Protein AF-A0A1I0ZXG2-F1 (afdb_monomer)

Radius of gyration: 24.08 Å; Cα contacts (8 Å, |Δi|>4): 36; chains: 1; bounding box: 46×32×76 Å

Organism: NCBI:txid988821

pLDDT: mean 86.24, std 14.22, range [41.12, 97.81]

InterPro domains:
  IPR002104 Integrase, catalytic domain [PF00589] (5-57)
  IPR011010 DNA breaking-rejoining enzyme, catalytic core [SSF56349] (6-68)
  IPR013762 Integrase-like, catalytic domain superfamily [G3DSA:1.10.443.10] (1-72)

Solvent-accessible surface area (backbone atoms only — not comparable to full-atom values): 5588 Å² total; per-residue (Å²): 130,80,93,58,69,53,70,59,51,27,45,75,70,74,38,73,84,67,46,74,68,57,53,53,50,53,51,46,33,52,41,31,74,73,64,50,51,68,72,60,49,23,60,77,65,69,51,89,51,65,73,74,47,50,73,37,50,76,89,50,70,60,60,58,51,51,52,52,52,53,50,53,56,54,50,54,53,50,57,52,51,52,54,53,57,54,57,55,70,75,71,66,135

Structure (mmCIF, N/CA/C/O backbone):
data_AF-A0A1I0ZXG2-F1
#
_entry.id   AF-A0A1I0ZXG2-F1
#
loop_
_atom_site.group_PDB
_atom_site.id
_atom_site.type_symbol
_atom_site.label_atom_id
_atom_site.label_alt_id
_atom_site.label_comp_id
_atom_site.label_asym_id
_atom_site.label_entity_id
_atom_site.label_seq_id
_atom_site.pdbx_PDB_ins_code
_atom_site.Cartn_x
_atom_site.Cartn_y
_atom_site.Cartn_z
_atom_site.occupancy
_atom_site.B_iso_or_equiv
_atom_site.auth_seq_id
_atom_site.auth_comp_id
_atom_site.auth_asym_id
_atom_site.auth_atom_id
_atom_site.pdbx_PDB_model_num
ATOM 1 N N . MET A 1 1 ? -26.521 -1.867 12.586 1.00 41.12 1 MET A N 1
ATOM 2 C CA . MET A 1 1 ? -25.630 -2.441 13.619 1.00 41.12 1 MET A CA 1
ATOM 3 C C . MET A 1 1 ? -24.597 -3.309 12.919 1.00 41.12 1 MET A C 1
ATOM 5 O O . MET A 1 1 ? -24.990 -4.285 12.299 1.00 41.12 1 MET A O 1
ATOM 9 N N . LEU A 1 2 ? -23.307 -2.966 12.948 1.00 48.09 2 LEU A N 1
ATOM 10 C CA . LEU A 1 2 ? -22.276 -3.944 12.579 1.00 48.09 2 LEU A CA 1
ATOM 11 C C . LEU A 1 2 ? -22.133 -4.893 13.772 1.00 48.09 2 LEU A C 1
ATOM 13 O O . LEU A 1 2 ? -21.582 -4.505 14.798 1.00 48.09 2 LEU A O 1
ATOM 17 N N . ALA A 1 3 ? -22.704 -6.092 13.653 1.00 55.38 3 ALA A N 1
ATOM 18 C CA . ALA A 1 3 ? -22.773 -7.112 14.697 1.00 55.38 3 ALA A CA 1
ATOM 19 C C . ALA A 1 3 ? -21.415 -7.805 14.908 1.00 55.38 3 ALA A C 1
ATOM 21 O O . ALA A 1 3 ? -21.235 -8.987 14.651 1.00 55.38 3 ALA A O 1
ATOM 22 N N . THR A 1 4 ? -20.427 -7.042 15.357 1.00 67.44 4 THR A N 1
ATOM 23 C CA . THR A 1 4 ? -19.283 -7.577 16.094 1.00 67.44 4 THR A CA 1
ATOM 24 C C . THR A 1 4 ? -19.225 -6.780 17.382 1.00 67.44 4 THR A C 1
ATOM 26 O O . THR A 1 4 ? -19.241 -5.546 17.332 1.00 67.44 4 THR A O 1
ATOM 29 N N . SER A 1 5 ? -19.154 -7.451 18.531 1.00 87.06 5 SER A N 1
ATOM 30 C CA . SER A 1 5 ? -18.815 -6.832 19.816 1.00 87.06 5 SER A CA 1
ATOM 31 C C . SER A 1 5 ? -17.341 -6.406 19.802 1.00 87.06 5 SER A C 1
ATOM 33 O O . SER A 1 5 ? -16.532 -6.815 20.621 1.00 87.06 5 SER A O 1
ATOM 35 N N . TRP A 1 6 ? -16.960 -5.594 18.812 1.00 90.44 6 TRP A N 1
ATOM 36 C CA . TRP A 1 6 ? -15.581 -5.224 18.518 1.00 90.44 6 TRP A CA 1
ATOM 37 C C . TRP A 1 6 ? -14.904 -4.622 19.734 1.00 90.44 6 TRP A C 1
ATOM 39 O O . TRP A 1 6 ? -13.818 -5.057 20.082 1.00 90.44 6 TRP A O 1
ATOM 49 N N . SER A 1 7 ? -15.579 -3.690 20.410 1.00 89.25 7 SER A N 1
ATOM 50 C CA . SER A 1 7 ? -15.085 -3.068 21.638 1.00 89.25 7 SER A CA 1
ATOM 51 C C . SER A 1 7 ? -14.810 -4.096 22.740 1.00 89.25 7 SER A C 1
ATOM 53 O O . SER A 1 7 ? -13.791 -4.006 23.416 1.00 89.25 7 SER A O 1
ATOM 55 N N . GLU A 1 8 ? -15.678 -5.099 22.892 1.00 92.25 8 GLU A N 1
ATOM 56 C CA . GLU A 1 8 ? -15.485 -6.189 23.855 1.00 92.25 8 GLU A CA 1
ATOM 57 C C . GLU A 1 8 ? -14.302 -7.075 23.449 1.00 92.25 8 GLU A C 1
ATOM 59 O O . GLU A 1 8 ? -13.433 -7.362 24.267 1.00 92.25 8 GLU A O 1
ATOM 64 N N . LEU A 1 9 ? -14.224 -7.461 22.174 1.00 92.94 9 LEU A N 1
ATOM 65 C CA . LEU A 1 9 ? -13.139 -8.273 21.632 1.00 92.94 9 LEU A CA 1
ATOM 66 C C . LEU A 1 9 ? -11.781 -7.590 21.817 1.00 92.94 9 LEU A C 1
ATOM 68 O O . LEU A 1 9 ? -10.864 -8.203 22.353 1.00 92.94 9 LEU A O 1
ATOM 72 N N . VAL A 1 10 ? -11.646 -6.318 21.430 1.00 94.31 10 VAL A N 1
ATOM 73 C CA . VAL A 1 10 ? -10.365 -5.607 21.557 1.00 94.31 10 VAL A CA 1
ATOM 74 C C . VAL A 1 10 ? -10.008 -5.312 23.011 1.00 94.31 10 VAL A C 1
ATOM 76 O O . VAL A 1 10 ? -8.829 -5.327 23.356 1.00 94.31 10 VAL A O 1
ATOM 79 N N . SER A 1 11 ? -11.005 -5.122 23.883 1.00 94.06 11 SER A N 1
ATOM 80 C CA . SER A 1 11 ? -10.792 -5.023 25.329 1.00 94.06 11 SER A CA 1
ATOM 81 C C . SER A 1 11 ? -10.269 -6.341 25.905 1.00 94.06 11 SER A C 1
ATOM 83 O O . SER A 1 11 ? -9.263 -6.334 26.612 1.00 94.06 11 SER A O 1
ATOM 85 N N . ARG A 1 12 ? -10.874 -7.477 25.538 1.00 95.19 12 ARG A N 1
ATOM 86 C CA . ARG A 1 12 ? -10.433 -8.819 25.954 1.00 9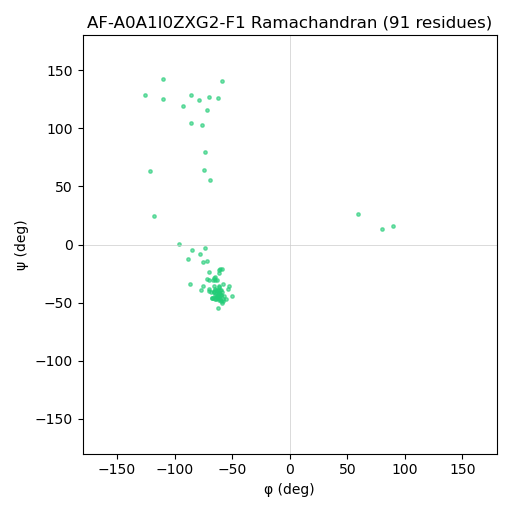5.19 12 ARG A CA 1
ATOM 87 C C . ARG A 1 12 ? -9.050 -9.190 25.418 1.00 95.19 12 ARG A C 1
ATOM 89 O O . ARG A 1 12 ? -8.329 -9.923 26.082 1.00 95.19 12 ARG A O 1
ATOM 96 N N . LEU A 1 13 ? -8.677 -8.683 24.243 1.00 94.88 13 LEU A N 1
ATOM 97 C CA . LEU A 1 13 ? -7.336 -8.841 23.673 1.00 94.88 13 LEU A CA 1
ATOM 98 C C . LEU A 1 13 ? -6.288 -7.902 24.301 1.00 94.88 13 LEU A C 1
ATOM 100 O O . LEU A 1 13 ? -5.111 -8.044 23.994 1.00 94.88 13 LEU A O 1
ATOM 104 N N . GLY A 1 14 ? -6.686 -6.943 25.146 1.00 96.81 14 GLY A N 1
ATOM 105 C CA . GLY A 1 14 ? -5.770 -5.974 25.760 1.00 96.81 14 GLY A CA 1
ATOM 106 C C . GLY A 1 14 ? -5.380 -4.792 24.862 1.00 96.81 14 GLY A C 1
ATOM 107 O O . GLY A 1 14 ? -4.462 -4.049 25.201 1.00 96.81 14 GLY A O 1
ATOM 108 N N . TYR A 1 15 ? -6.083 -4.571 23.746 1.00 95.44 15 TYR A N 1
ATOM 109 C CA . TYR A 1 15 ? -5.809 -3.491 22.788 1.00 95.44 15 TYR A CA 1
ATOM 110 C C . TYR A 1 15 ? -7.021 -2.560 22.599 1.00 95.44 15 TYR A C 1
ATOM 112 O O . TYR A 1 15 ? -7.548 -2.456 21.492 1.00 95.44 15 TYR A O 1
ATOM 120 N N . PRO A 1 16 ? -7.483 -1.832 23.633 1.00 92.31 16 PRO A N 1
ATOM 121 C CA . PRO A 1 16 ? -8.719 -1.040 23.566 1.00 92.31 16 PRO A CA 1
ATOM 122 C C . PRO A 1 16 ? -8.703 0.075 22.503 1.00 92.31 16 PRO A C 1
ATOM 124 O O . PRO A 1 16 ? -9.760 0.500 22.046 1.00 92.31 16 PRO A O 1
ATOM 127 N N . ALA A 1 17 ? -7.520 0.527 22.079 1.00 92.50 17 ALA A N 1
ATOM 128 C CA . ALA A 1 17 ? -7.352 1.516 21.014 1.00 92.50 17 ALA A CA 1
ATOM 129 C C . ALA A 1 17 ? -7.351 0.910 19.593 1.00 92.50 17 ALA A C 1
ATOM 131 O O . ALA A 1 17 ? -7.299 1.652 18.610 1.00 92.50 17 ALA A O 1
ATOM 132 N N . LEU A 1 18 ? -7.393 -0.422 19.450 1.00 94.06 18 LEU A N 1
ATOM 133 C CA . LEU A 1 18 ? -7.379 -1.076 18.146 1.00 94.06 18 LEU A CA 1
ATOM 134 C C . LEU A 1 18 ? -8.714 -0.865 17.428 1.00 94.06 18 LEU A C 1
ATOM 136 O O . LEU A 1 18 ? -9.772 -1.349 17.837 1.00 94.06 18 LEU A O 1
ATOM 140 N N . VAL A 1 19 ? -8.659 -0.166 16.299 1.00 93.62 19 VAL A N 1
ATOM 141 C CA . VAL A 1 19 ? -9.829 0.112 15.465 1.00 93.62 19 VAL A CA 1
ATOM 142 C C . VAL A 1 19 ? -9.752 -0.659 14.153 1.00 93.62 19 VAL A C 1
ATOM 144 O O . VAL A 1 19 ? -8.694 -0.764 13.536 1.00 93.62 19 VAL A O 1
ATOM 147 N N . ARG A 1 20 ? -10.902 -1.152 13.671 1.00 93.44 20 ARG A N 1
ATOM 148 C CA . ARG A 1 20 ? -11.009 -1.872 12.383 1.00 93.44 20 ARG A CA 1
ATOM 149 C C . ARG A 1 20 ? -10.412 -1.093 11.212 1.00 93.44 20 ARG A C 1
ATOM 151 O O . ARG A 1 20 ? -9.819 -1.682 10.318 1.00 93.44 20 ARG A O 1
ATOM 158 N N . HIS A 1 21 ? -10.559 0.231 11.224 1.00 94.38 21 HIS A N 1
ATOM 159 C CA . HIS A 1 21 ? -9.976 1.089 10.198 1.00 94.38 21 HIS A CA 1
ATOM 160 C C . HIS A 1 21 ? -8.442 1.010 10.192 1.00 94.38 21 HIS A C 1
ATOM 162 O O . HIS A 1 21 ? -7.849 0.923 9.125 1.00 94.38 21 HIS A O 1
ATOM 168 N N . GLY A 1 22 ? -7.812 0.945 11.368 1.00 94.44 22 GLY A N 1
ATOM 169 C CA . GLY A 1 22 ? -6.368 0.752 11.510 1.00 94.44 22 GLY A CA 1
ATOM 170 C C . GLY A 1 22 ? -5.918 -0.596 10.953 1.00 94.44 22 GLY A C 1
ATOM 171 O O . GLY A 1 22 ? -4.983 -0.642 10.167 1.00 94.44 22 GLY A O 1
ATOM 172 N N . LEU A 1 23 ? -6.653 -1.674 11.247 1.00 95.50 23 LEU A N 1
ATOM 173 C CA . LEU A 1 23 ? -6.369 -2.992 10.663 1.00 95.50 23 LEU A CA 1
ATOM 174 C C . LEU A 1 23 ? -6.500 -3.011 9.137 1.00 95.50 23 LEU A C 1
ATOM 176 O O . LEU A 1 23 ? -5.710 -3.663 8.462 1.00 95.50 23 LEU A O 1
ATOM 180 N N . ARG A 1 24 ? -7.473 -2.278 8.581 1.00 95.69 24 ARG A N 1
ATOM 181 C CA . ARG A 1 24 ? -7.599 -2.103 7.128 1.00 95.69 24 ARG A CA 1
ATOM 182 C C . ARG A 1 24 ? -6.362 -1.412 6.543 1.00 95.69 24 ARG A C 1
ATOM 184 O O . ARG A 1 24 ? -5.874 -1.863 5.514 1.00 95.69 24 ARG A O 1
ATOM 191 N N . HIS A 1 25 ? -5.837 -0.375 7.200 1.00 96.44 25 HIS A N 1
ATOM 192 C CA . HIS A 1 25 ? -4.577 0.265 6.791 1.00 96.44 25 HIS A CA 1
ATOM 193 C C . HIS A 1 25 ? -3.402 -0.711 6.839 1.00 96.44 25 HIS A C 1
ATOM 195 O O . HIS A 1 25 ? -2.687 -0.830 5.851 1.00 96.44 25 HIS A O 1
ATOM 201 N N . THR A 1 26 ? -3.252 -1.461 7.935 1.00 96.38 26 THR A N 1
ATOM 202 C CA . THR A 1 26 ? -2.200 -2.481 8.070 1.00 96.38 26 THR A CA 1
ATOM 203 C C . THR A 1 26 ? -2.273 -3.523 6.955 1.00 96.38 26 THR A C 1
ATOM 205 O O . THR A 1 26 ? -1.257 -3.836 6.341 1.00 96.38 26 THR A O 1
ATOM 208 N N . ALA A 1 27 ? -3.474 -4.014 6.637 1.00 97.12 27 ALA A N 1
ATOM 209 C CA . ALA A 1 27 ? -3.664 -4.966 5.548 1.00 97.12 27 ALA A CA 1
ATOM 210 C C . ALA A 1 27 ? -3.235 -4.388 4.188 1.00 97.12 27 ALA A C 1
ATOM 212 O O . ALA A 1 27 ? -2.638 -5.104 3.388 1.00 97.12 27 ALA A O 1
ATOM 213 N N . PHE A 1 28 ? -3.507 -3.108 3.917 1.00 97.31 28 PHE A N 1
ATOM 214 C CA . PHE A 1 28 ? -3.084 -2.470 2.667 1.00 97.31 28 PHE A CA 1
ATOM 215 C C . PHE A 1 28 ? -1.577 -2.257 2.576 1.00 97.31 28 PHE A C 1
ATOM 217 O O . PHE A 1 28 ? -1.023 -2.495 1.506 1.00 97.31 28 PHE A O 1
ATOM 224 N N . THR A 1 29 ? -0.915 -1.895 3.677 1.00 95.88 29 THR A N 1
ATOM 225 C CA . THR A 1 29 ? 0.554 -1.866 3.738 1.00 95.88 29 THR A CA 1
ATOM 226 C C . THR A 1 29 ? 1.137 -3.241 3.422 1.00 95.88 29 THR A C 1
ATOM 228 O O . THR A 1 29 ? 1.970 -3.356 2.536 1.00 95.88 29 THR A O 1
ATOM 231 N N . TRP A 1 30 ? 0.636 -4.312 4.044 1.00 96.25 30 TRP A N 1
ATOM 232 C CA . TRP A 1 30 ? 1.152 -5.660 3.778 1.00 96.25 30 TRP A CA 1
ATOM 233 C C . TRP A 1 30 ? 0.888 -6.147 2.353 1.00 96.25 30 TRP A C 1
ATOM 235 O O . TRP A 1 30 ? 1.728 -6.829 1.771 1.00 96.25 30 TRP A O 1
ATOM 245 N N . MET A 1 31 ? -0.256 -5.793 1.763 1.00 96.00 31 MET A N 1
ATOM 246 C CA . MET A 1 31 ? -0.505 -6.082 0.349 1.00 96.00 31 MET A CA 1
ATOM 247 C C . MET A 1 31 ? 0.494 -5.352 -0.553 1.00 96.00 31 MET A C 1
ATOM 249 O O . MET A 1 31 ? 1.048 -5.976 -1.459 1.00 96.00 31 MET A O 1
ATOM 253 N N . ALA A 1 32 ? 0.751 -4.068 -0.294 1.00 93.81 32 ALA A N 1
ATOM 254 C CA . ALA A 1 32 ? 1.750 -3.301 -1.029 1.00 93.81 32 ALA A CA 1
ATOM 255 C C . ALA A 1 32 ? 3.152 -3.919 -0.895 1.00 93.81 32 ALA A C 1
ATOM 257 O O . ALA A 1 32 ? 3.789 -4.188 -1.911 1.00 93.81 32 ALA A O 1
ATOM 258 N N . ASP A 1 33 ? 3.578 -4.238 0.330 1.00 91.31 33 ASP A N 1
ATOM 259 C CA . ASP A 1 33 ? 4.886 -4.845 0.611 1.00 91.31 33 ASP A CA 1
ATOM 260 C C . ASP A 1 33 ? 5.034 -6.238 -0.024 1.00 91.31 33 ASP A C 1
ATOM 262 O O . ASP A 1 33 ? 6.124 -6.631 -0.432 1.00 91.31 33 ASP A O 1
ATOM 266 N N . SER A 1 34 ? 3.935 -6.986 -0.172 1.00 92.69 34 SER A N 1
ATOM 267 C CA . SER A 1 34 ? 3.931 -8.279 -0.877 1.00 92.69 34 SER A CA 1
ATOM 268 C C . SER A 1 34 ? 4.050 -8.165 -2.405 1.00 92.69 34 SER A C 1
ATOM 270 O O . SER A 1 34 ? 4.100 -9.184 -3.093 1.00 92.69 34 SER A O 1
ATOM 272 N N . GLY A 1 35 ? 4.083 -6.943 -2.948 1.00 90.56 35 GLY A N 1
ATOM 273 C CA . GLY A 1 35 ? 4.207 -6.679 -4.381 1.00 90.56 35 GLY A CA 1
ATOM 274 C C . GLY A 1 35 ? 2.876 -6.597 -5.134 1.00 90.56 35 GLY A C 1
ATOM 275 O O . GLY A 1 35 ? 2.864 -6.661 -6.367 1.00 90.56 35 GLY A O 1
ATOM 276 N N . VAL A 1 36 ? 1.735 -6.450 -4.444 1.00 93.69 36 VAL A N 1
ATOM 277 C CA . VAL A 1 36 ? 0.447 -6.230 -5.124 1.00 93.69 36 VAL A CA 1
ATOM 278 C C . VAL A 1 36 ? 0.498 -4.913 -5.897 1.00 93.69 36 VAL A C 1
ATOM 280 O O . VAL A 1 36 ? 0.756 -3.847 -5.344 1.00 93.69 36 VAL A O 1
ATOM 283 N N . GLN A 1 37 ? 0.192 -4.983 -7.193 1.00 93.50 37 GLN A N 1
ATOM 284 C CA . GLN A 1 37 ? 0.199 -3.818 -8.076 1.00 93.50 37 GLN A CA 1
ATOM 285 C C . GLN A 1 37 ? -0.773 -2.732 -7.595 1.00 93.50 37 GLN A C 1
ATOM 287 O O . GLN A 1 37 ? -1.911 -3.032 -7.224 1.00 93.50 37 GLN A O 1
ATOM 292 N N . LEU A 1 38 ? -0.363 -1.461 -7.703 1.00 94.12 38 LEU A N 1
ATOM 293 C CA . LEU A 1 38 ? -1.126 -0.299 -7.226 1.00 94.12 38 LEU A CA 1
ATOM 294 C C . LEU A 1 38 ? -2.585 -0.296 -7.702 1.00 94.12 38 LEU A C 1
ATOM 296 O O . LEU A 1 38 ? -3.489 -0.066 -6.905 1.00 94.12 38 LEU A O 1
ATOM 300 N N . TYR A 1 39 ? -2.824 -0.592 -8.982 1.00 95.56 39 TYR A N 1
ATOM 301 C CA . TYR A 1 39 ? -4.176 -0.655 -9.543 1.00 95.56 39 TYR A CA 1
ATOM 302 C C . TYR A 1 39 ? -5.040 -1.730 -8.865 1.00 95.56 39 TYR A C 1
ATOM 304 O O . TYR A 1 39 ? -6.203 -1.488 -8.545 1.00 95.56 39 TYR A O 1
ATOM 312 N N . VAL A 1 40 ? -4.478 -2.915 -8.613 1.00 97.38 40 VAL A N 1
ATOM 313 C CA . VAL A 1 40 ? -5.191 -4.014 -7.945 1.00 97.38 40 VAL A CA 1
ATOM 314 C C . VAL A 1 40 ? -5.474 -3.639 -6.495 1.00 97.38 40 VAL A C 1
ATOM 316 O O . VAL A 1 40 ? -6.613 -3.755 -6.041 1.00 97.38 40 VAL A O 1
ATOM 319 N N . LEU A 1 41 ? -4.471 -3.107 -5.791 1.00 96.94 41 LEU A N 1
ATOM 320 C CA . LEU A 1 41 ? -4.628 -2.639 -4.418 1.00 96.94 41 LEU A CA 1
ATOM 321 C C . LEU A 1 41 ? -5.690 -1.536 -4.316 1.00 96.94 41 LEU A C 1
ATOM 323 O O . LEU A 1 41 ? -6.511 -1.566 -3.406 1.00 96.94 41 LEU A O 1
ATOM 327 N N . GLN A 1 42 ? -5.750 -0.617 -5.282 1.00 97.81 42 GLN A N 1
ATOM 328 C CA . GLN A 1 42 ? -6.754 0.447 -5.337 1.00 97.81 42 GLN A CA 1
ATOM 329 C C . GLN A 1 42 ? -8.175 -0.117 -5.466 1.00 97.81 42 GLN A C 1
ATOM 331 O O . GLN A 1 42 ? -9.094 0.361 -4.796 1.00 97.81 42 GLN A O 1
ATOM 336 N N . ARG A 1 43 ? -8.361 -1.151 -6.299 1.00 97.75 43 ARG A N 1
ATOM 337 C CA . ARG A 1 43 ? -9.650 -1.842 -6.453 1.00 97.75 43 ARG A CA 1
ATOM 338 C C . ARG A 1 43 ? -10.085 -2.512 -5.154 1.00 97.75 43 ARG A C 1
ATOM 340 O O . ARG A 1 43 ? -11.229 -2.335 -4.747 1.00 97.75 43 ARG A O 1
ATOM 347 N N . VAL A 1 44 ? -9.172 -3.215 -4.482 1.00 97.06 44 VAL A N 1
ATOM 348 C CA . VAL A 1 44 ? -9.426 -3.834 -3.167 1.00 97.06 44 VAL A CA 1
ATOM 349 C C . VAL A 1 44 ? -9.722 -2.765 -2.107 1.00 97.06 44 VAL A C 1
ATOM 351 O O . VAL A 1 44 ? -10.628 -2.916 -1.283 1.00 97.06 44 VAL A O 1
ATOM 354 N N . ALA A 1 45 ? -9.001 -1.646 -2.154 1.00 96.00 45 ALA A N 1
ATOM 355 C CA . ALA A 1 45 ? -9.194 -0.518 -1.258 1.00 96.00 45 ALA A CA 1
ATOM 356 C C . ALA A 1 45 ? -10.476 0.279 -1.539 1.00 96.00 45 ALA A C 1
ATOM 358 O O . ALA A 1 45 ? -10.896 1.063 -0.686 1.00 96.00 45 ALA A O 1
ATOM 359 N N . GLY A 1 46 ? -11.124 0.081 -2.690 1.00 97.19 46 GLY A N 1
ATOM 360 C CA . GLY A 1 46 ? -12.290 0.867 -3.095 1.00 97.19 46 GLY A CA 1
ATOM 361 C C . GLY A 1 46 ? -11.986 2.365 -3.202 1.00 97.19 46 GLY A C 1
ATOM 362 O O . GLY A 1 46 ? -12.875 3.188 -3.000 1.00 97.19 46 GLY A O 1
ATOM 363 N N . HIS A 1 47 ? -10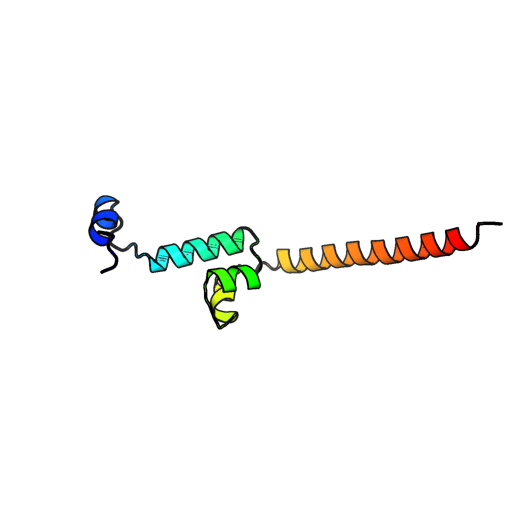.729 2.736 -3.457 1.00 97.12 47 HIS A N 1
ATOM 364 C CA . 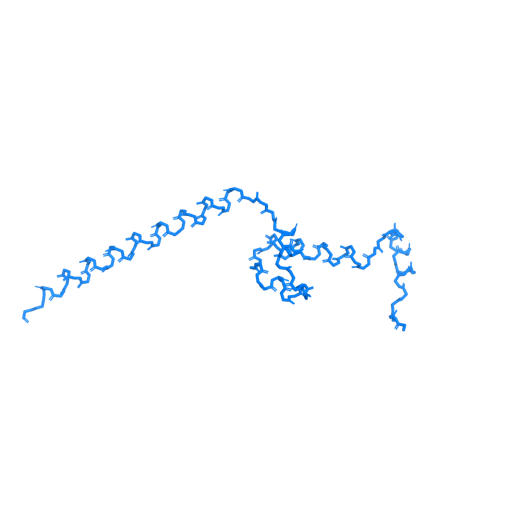HIS A 1 47 ? -10.313 4.131 -3.557 1.00 97.12 47 HIS A CA 1
ATOM 365 C C . HIS A 1 47 ? -10.544 4.658 -4.974 1.00 97.12 47 HIS A C 1
ATOM 367 O O . HIS A 1 47 ? -10.075 4.078 -5.953 1.00 97.12 47 HIS A O 1
ATOM 373 N N . HIS A 1 48 ? -11.217 5.799 -5.091 1.00 95.62 48 HIS A N 1
ATOM 374 C CA . HIS A 1 48 ? -11.361 6.494 -6.373 1.00 95.62 48 HIS A CA 1
ATOM 375 C C . HIS A 1 48 ? -10.074 7.210 -6.788 1.00 95.62 48 HIS A C 1
ATOM 377 O O . HIS A 1 48 ? -9.737 7.233 -7.967 1.00 95.62 48 HIS A O 1
ATOM 383 N N . ASP A 1 49 ? -9.3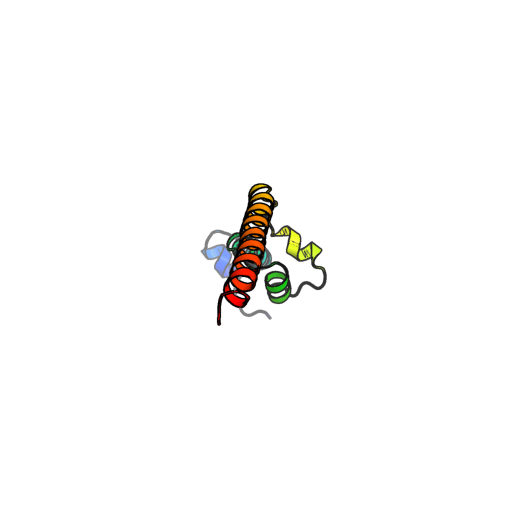44 7.744 -5.812 1.00 96.38 49 ASP A N 1
ATOM 384 C CA . ASP A 1 49 ? -8.085 8.449 -6.019 1.00 96.38 49 ASP 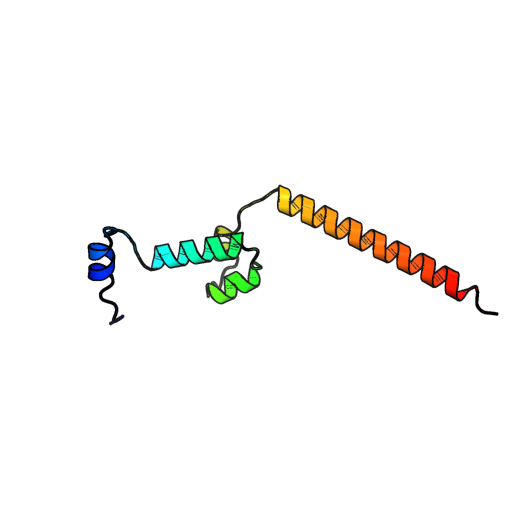A CA 1
ATOM 385 C C . ASP A 1 49 ? -6.889 7.483 -5.883 1.00 96.38 49 ASP A C 1
ATOM 387 O O . ASP A 1 49 ? -6.684 6.909 -4.803 1.00 96.38 49 ASP A O 1
ATOM 391 N N . PRO A 1 50 ? -6.069 7.301 -6.936 1.00 94.50 50 PRO A N 1
ATOM 392 C CA . PRO A 1 50 ? -4.843 6.512 -6.859 1.00 94.50 50 PRO A CA 1
ATOM 393 C C . PRO A 1 50 ? -3.865 7.029 -5.800 1.00 94.50 50 PRO A C 1
ATOM 395 O O . PRO A 1 50 ? -3.213 6.218 -5.139 1.00 94.50 50 PRO A O 1
ATOM 398 N N . ALA A 1 51 ? -3.801 8.346 -5.567 1.00 94.56 51 ALA A N 1
ATOM 399 C CA . ALA A 1 51 ? -2.911 8.929 -4.564 1.00 94.56 51 ALA A CA 1
ATOM 400 C C . ALA A 1 51 ? -3.287 8.491 -3.141 1.00 94.56 51 ALA A C 1
ATOM 402 O O . ALA A 1 51 ? -2.414 8.357 -2.284 1.00 94.56 51 ALA A O 1
ATOM 403 N N . ALA A 1 52 ? -4.564 8.181 -2.886 1.00 95.69 52 ALA A N 1
ATOM 404 C CA . ALA A 1 52 ? -4.991 7.623 -1.608 1.00 95.69 52 ALA A CA 1
ATOM 405 C C . ALA A 1 52 ? -4.449 6.209 -1.356 1.00 95.69 52 ALA A C 1
ATOM 407 O O . ALA A 1 52 ? -4.203 5.847 -0.207 1.00 95.69 52 ALA A O 1
ATOM 408 N N . THR A 1 53 ? -4.240 5.432 -2.421 1.00 96.75 53 THR A N 1
ATOM 409 C CA . THR A 1 53 ? -3.674 4.074 -2.359 1.00 96.75 53 THR A CA 1
ATOM 410 C C . THR A 1 53 ? -2.148 4.096 -2.380 1.00 96.75 53 THR A C 1
ATOM 412 O O . THR A 1 53 ? -1.513 3.302 -1.695 1.00 96.75 53 THR A O 1
ATOM 415 N N . ALA A 1 54 ? -1.549 5.044 -3.104 1.00 94.69 54 ALA A N 1
ATOM 416 C CA . ALA A 1 54 ? -0.098 5.182 -3.214 1.00 94.69 54 ALA A CA 1
ATOM 417 C C . ALA A 1 54 ? 0.598 5.401 -1.858 1.00 94.69 54 ALA A C 1
ATOM 419 O O . ALA A 1 54 ? 1.770 5.080 -1.727 1.00 94.69 54 ALA A O 1
ATOM 420 N N . ARG A 1 55 ? -0.122 5.871 -0.828 1.00 94.00 55 ARG A N 1
ATOM 421 C CA . ARG A 1 55 ? 0.397 6.021 0.546 1.00 94.00 55 ARG A CA 1
ATOM 422 C C . ARG A 1 55 ? 0.857 4.710 1.186 1.00 94.00 55 ARG A C 1
ATOM 424 O O . ARG A 1 55 ? 1.615 4.760 2.147 1.00 94.00 55 ARG A O 1
ATOM 431 N N . TYR A 1 56 ? 0.378 3.568 0.695 1.00 94.69 56 TYR A N 1
ATOM 432 C CA . TYR A 1 56 ? 0.818 2.256 1.172 1.00 94.69 56 TYR A CA 1
ATOM 433 C C . TYR A 1 56 ? 2.044 1.734 0.425 1.00 94.69 56 TYR A C 1
ATOM 435 O O . TYR A 1 56 ? 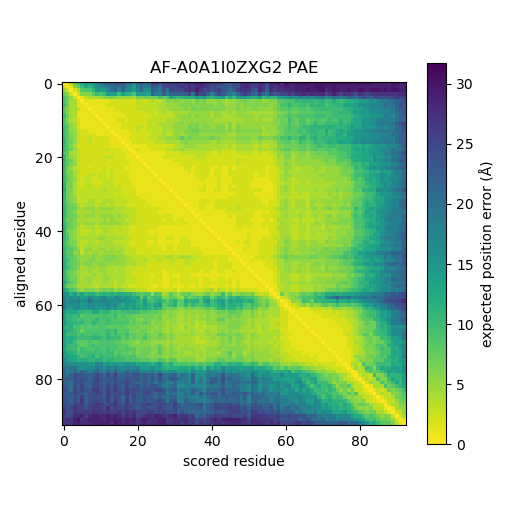2.628 0.757 0.872 1.00 94.69 56 TYR A O 1
ATOM 443 N N . LEU A 1 57 ? 2.429 2.351 -0.699 1.00 90.25 57 LEU A N 1
ATOM 444 C CA . LEU A 1 57 ? 3.627 1.956 -1.426 1.00 90.25 57 LEU A CA 1
ATOM 445 C C . LEU A 1 57 ? 4.856 2.529 -0.724 1.00 90.25 57 LEU A C 1
ATOM 447 O O . LEU A 1 57 ? 4.971 3.743 -0.545 1.00 90.25 57 LEU A O 1
ATOM 451 N N . TYR A 1 58 ? 5.790 1.656 -0.364 1.00 82.38 58 TYR A N 1
ATOM 452 C CA . TYR A 1 58 ? 7.093 2.083 0.115 1.00 82.38 58 TYR A CA 1
ATOM 453 C C . TYR A 1 58 ? 7.899 2.683 -1.055 1.00 82.38 58 TYR A C 1
ATOM 455 O O . TYR A 1 58 ? 8.024 2.034 -2.098 1.00 82.38 58 TYR A O 1
ATOM 463 N N . PRO A 1 59 ? 8.441 3.910 -0.937 1.00 67.12 59 PRO A N 1
ATOM 464 C CA . PRO A 1 59 ? 9.305 4.488 -1.960 1.00 67.12 59 PRO A CA 1
ATOM 465 C C . PRO A 1 59 ? 10.681 3.809 -1.916 1.00 67.12 59 PRO A C 1
ATOM 467 O O . PRO A 1 59 ? 11.635 4.336 -1.349 1.00 67.12 59 PRO A O 1
ATOM 470 N N . ASP A 1 60 ? 10.785 2.617 -2.501 1.00 75.06 60 ASP A N 1
ATOM 471 C CA . ASP A 1 60 ? 12.063 1.928 -2.653 1.00 75.06 60 ASP A CA 1
ATOM 472 C C . ASP A 1 60 ? 12.777 2.403 -3.926 1.00 75.06 60 ASP A C 1
ATOM 474 O O . ASP A 1 60 ? 12.437 2.024 -5.050 1.00 75.06 60 ASP A O 1
ATOM 478 N N . HIS A 1 61 ? 13.805 3.233 -3.755 1.00 73.44 61 HIS A N 1
ATOM 479 C CA . HIS A 1 61 ? 14.692 3.616 -4.855 1.00 73.44 61 HIS A CA 1
ATOM 480 C C . HIS A 1 61 ? 15.423 2.404 -5.470 1.00 73.44 61 HIS A C 1
ATOM 482 O O . HIS A 1 61 ? 15.800 2.456 -6.643 1.00 73.44 61 HIS A O 1
ATOM 488 N N . GLY A 1 62 ? 15.594 1.313 -4.711 1.00 81.44 62 GLY A N 1
ATOM 489 C CA . GLY A 1 62 ? 16.075 0.020 -5.195 1.00 81.44 62 GLY A CA 1
ATOM 490 C C . GLY A 1 62 ? 15.130 -0.580 -6.231 1.00 81.44 62 GLY A C 1
ATOM 491 O O . GLY A 1 62 ? 15.549 -0.784 -7.367 1.00 81.44 62 GLY A O 1
ATOM 492 N N . ALA A 1 63 ? 13.847 -0.734 -5.898 1.00 79.94 63 ALA A N 1
ATOM 493 C CA . ALA A 1 63 ? 12.825 -1.241 -6.816 1.00 79.94 63 ALA A CA 1
ATOM 494 C C . ALA A 1 63 ? 12.755 -0.468 -8.145 1.00 79.94 63 ALA A C 1
ATOM 496 O O . ALA A 1 63 ? 12.591 -1.072 -9.205 1.00 79.94 63 ALA A O 1
ATOM 497 N N . VAL A 1 64 ? 12.923 0.862 -8.122 1.00 84.94 64 VAL A N 1
ATOM 498 C CA . VAL A 1 64 ? 12.970 1.675 -9.354 1.00 84.94 64 VAL A CA 1
ATOM 499 C C . VAL A 1 64 ? 14.184 1.315 -10.215 1.00 84.94 64 VAL A C 1
ATOM 501 O O . VAL A 1 64 ? 14.061 1.152 -11.431 1.00 84.94 64 VAL A O 1
ATOM 504 N N . ARG A 1 65 ? 15.360 1.170 -9.596 1.00 90.25 65 ARG A N 1
ATOM 505 C CA . ARG A 1 65 ? 16.587 0.770 -10.297 1.00 90.25 65 ARG A CA 1
ATOM 506 C C . ARG A 1 65 ? 16.476 -0.648 -10.852 1.00 90.25 65 ARG A C 1
ATOM 508 O O . ARG A 1 65 ? 16.850 -0.874 -12.001 1.00 90.25 65 ARG A O 1
ATOM 515 N N . ASP A 1 66 ? 15.937 -1.573 -10.069 1.00 89.88 66 ASP A N 1
ATOM 516 C CA . ASP A 1 66 ? 15.786 -2.975 -10.453 1.00 89.88 66 ASP A CA 1
ATOM 517 C C . ASP A 1 66 ? 14.798 -3.119 -11.614 1.00 89.88 66 ASP A C 1
ATOM 519 O O . ASP A 1 66 ? 15.071 -3.848 -12.569 1.00 89.88 66 ASP A O 1
ATOM 523 N N . ALA A 1 67 ? 13.705 -2.348 -11.603 1.00 89.56 67 ALA A N 1
ATOM 524 C CA . ALA A 1 67 ? 12.774 -2.267 -12.725 1.00 89.56 67 ALA A CA 1
ATOM 525 C C . ALA A 1 67 ? 13.466 -1.778 -14.009 1.00 89.56 67 ALA A C 1
ATOM 527 O O . ALA A 1 67 ? 13.270 -2.360 -15.079 1.00 89.56 67 ALA A O 1
ATOM 528 N N . GLY A 1 68 ? 14.318 -0.752 -13.905 1.00 93.62 68 GLY A N 1
ATOM 529 C CA . GLY A 1 68 ? 15.129 -0.275 -15.026 1.00 93.62 68 GLY A CA 1
ATOM 530 C C . GLY A 1 68 ? 16.091 -1.344 -15.552 1.00 93.62 68 GLY A C 1
ATOM 531 O O . GLY A 1 68 ? 16.158 -1.576 -16.758 1.00 93.62 68 GLY A O 1
ATOM 532 N N . GLY A 1 69 ? 16.795 -2.041 -14.656 1.00 96.38 69 GLY A N 1
ATOM 533 C CA . GLY A 1 69 ? 17.702 -3.133 -15.019 1.00 96.38 69 GLY A CA 1
ATOM 534 C C . GLY A 1 69 ? 16.989 -4.298 -15.710 1.00 96.38 69 GLY A C 1
ATOM 535 O O . GLY A 1 69 ? 17.444 -4.770 -16.753 1.00 96.38 69 GLY A O 1
ATOM 536 N N . ALA A 1 70 ? 15.840 -4.720 -15.177 1.00 94.19 70 ALA A N 1
ATOM 537 C CA . ALA A 1 70 ? 15.024 -5.784 -15.756 1.00 94.19 70 ALA A CA 1
ATOM 538 C C . ALA A 1 70 ? 14.520 -5.423 -17.162 1.00 94.19 70 ALA A C 1
ATOM 540 O O . ALA A 1 70 ? 14.573 -6.257 -18.070 1.00 94.19 70 ALA A O 1
ATOM 541 N N . PHE A 1 71 ? 14.074 -4.178 -17.360 1.00 94.75 71 PHE A N 1
ATOM 542 C CA . PHE A 1 71 ? 13.636 -3.702 -18.670 1.00 94.75 71 PHE A CA 1
ATOM 543 C C . PHE A 1 71 ? 14.781 -3.686 -19.689 1.00 94.75 71 PHE A C 1
ATOM 545 O O . PHE A 1 71 ? 14.612 -4.213 -20.789 1.00 94.75 71 PHE A O 1
ATOM 552 N N . SER A 1 72 ? 15.948 -3.150 -19.320 1.00 95.69 72 SER A N 1
ATOM 553 C CA . SER A 1 72 ? 17.127 -3.125 -20.196 1.00 95.69 72 SER A CA 1
ATOM 554 C C . SER A 1 72 ? 17.546 -4.535 -20.624 1.00 95.69 72 SER A C 1
ATOM 556 O O . SER A 1 72 ? 17.694 -4.799 -21.815 1.00 95.69 72 SER A O 1
ATOM 558 N N . ALA A 1 73 ? 17.630 -5.479 -19.681 1.00 95.56 73 ALA A N 1
ATOM 559 C CA . ALA A 1 73 ? 17.981 -6.867 -19.987 1.00 95.56 73 ALA A CA 1
ATOM 560 C C . ALA A 1 73 ? 16.965 -7.540 -20.928 1.00 95.56 73 ALA A C 1
ATOM 562 O O . ALA A 1 73 ? 17.333 -8.258 -21.864 1.00 95.56 73 ALA A O 1
ATOM 563 N N . TRP A 1 74 ? 15.669 -7.301 -20.706 1.00 94.06 74 TRP A N 1
ATOM 564 C CA . TRP A 1 74 ? 14.624 -7.789 -21.602 1.00 94.06 74 TRP A CA 1
ATOM 565 C C . TRP A 1 74 ? 14.756 -7.191 -23.010 1.00 94.06 74 TRP A C 1
ATOM 567 O O . TRP A 1 74 ? 14.666 -7.935 -23.994 1.00 94.06 74 TRP A O 1
ATOM 577 N N . TRP A 1 75 ? 15.007 -5.883 -23.111 1.00 94.00 75 TRP A N 1
ATOM 578 C CA . TRP A 1 75 ? 15.152 -5.167 -24.378 1.00 94.00 75 TRP A CA 1
ATOM 579 C C . TRP A 1 75 ? 16.319 -5.706 -25.214 1.00 94.00 75 TRP A C 1
ATOM 581 O O . TRP A 1 75 ? 16.138 -6.055 -26.386 1.00 94.00 75 TRP A O 1
ATOM 591 N N . ASP A 1 76 ? 17.480 -5.899 -24.592 1.00 94.44 76 ASP A N 1
ATOM 592 C CA . ASP A 1 76 ? 18.669 -6.452 -25.252 1.00 94.44 76 ASP A CA 1
ATOM 593 C C . ASP A 1 76 ? 18.419 -7.876 -25.787 1.00 94.44 76 ASP A C 1
ATOM 595 O O . ASP A 1 76 ? 18.850 -8.244 -26.889 1.00 94.44 76 ASP A O 1
ATOM 599 N N . SER A 1 77 ? 17.631 -8.676 -25.056 1.00 90.50 77 SER A N 1
ATOM 600 C CA . SER A 1 77 ? 17.229 -10.020 -25.492 1.00 90.50 77 SER A CA 1
ATOM 601 C C . SER A 1 77 ? 16.321 -10.015 -26.733 1.00 90.50 77 SER A C 1
ATOM 603 O O . SER A 1 77 ? 16.319 -10.981 -27.505 1.00 90.50 77 SER A O 1
ATOM 605 N N . MET A 1 78 ? 15.526 -8.958 -26.938 1.00 85.81 78 MET A N 1
ATOM 606 C CA . MET A 1 78 ? 14.698 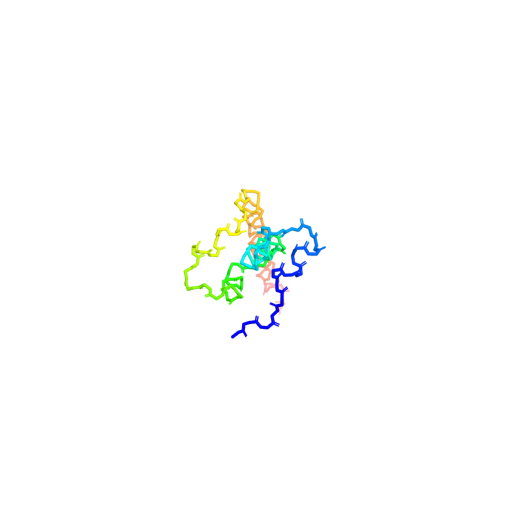-8.802 -28.140 1.00 85.81 78 MET A CA 1
ATOM 607 C C . MET A 1 78 ? 15.528 -8.364 -29.345 1.00 85.81 78 MET A C 1
ATOM 609 O O . MET A 1 78 ? 15.328 -8.895 -30.442 1.00 85.81 78 MET A O 1
ATOM 613 N N . GLY A 1 79 ? 16.498 -7.467 -29.144 1.00 78.25 79 GLY A N 1
ATOM 614 C CA . GLY A 1 79 ? 17.455 -7.083 -30.186 1.00 78.25 79 GLY A CA 1
ATOM 615 C C . GLY A 1 79 ? 18.265 -8.280 -30.692 1.00 78.25 79 GLY A C 1
ATOM 616 O O . GLY A 1 79 ? 18.384 -8.493 -31.898 1.00 78.25 79 GLY A O 1
ATOM 617 N N . THR A 1 80 ? 18.723 -9.129 -29.769 1.00 74.69 80 THR A N 1
ATOM 618 C CA . THR A 1 80 ? 19.501 -10.340 -30.084 1.00 74.69 80 THR A CA 1
ATOM 619 C C . THR A 1 80 ? 18.670 -11.404 -30.812 1.00 74.69 80 THR A C 1
ATOM 621 O O . THR A 1 80 ? 19.135 -12.019 -31.770 1.00 74.69 80 THR A O 1
ATOM 624 N N . ARG A 1 81 ? 17.409 -11.623 -30.415 1.00 70.62 81 ARG A N 1
ATOM 625 C CA . ARG A 1 81 ? 16.515 -12.555 -31.131 1.00 70.62 81 ARG A CA 1
ATOM 626 C C . ARG A 1 81 ? 16.212 -12.091 -32.554 1.00 70.62 81 ARG A C 1
ATOM 628 O O . ARG A 1 81 ? 16.190 -12.913 -33.468 1.00 70.62 81 ARG A O 1
ATOM 635 N N . SER A 1 82 ? 16.026 -10.787 -32.742 1.00 69.38 82 SER A N 1
ATOM 636 C CA . SER A 1 82 ? 15.733 -10.200 -34.053 1.00 69.38 82 SER A CA 1
ATOM 637 C C . SER A 1 82 ? 16.905 -10.352 -35.029 1.00 69.38 82 SER A C 1
ATOM 639 O O . SER A 1 82 ? 16.693 -10.691 -36.192 1.00 69.38 82 SER A O 1
ATOM 641 N N . SER A 1 83 ? 18.146 -10.170 -34.565 1.00 67.62 83 SER A N 1
ATOM 642 C CA . SER A 1 83 ? 19.343 -10.332 -35.403 1.00 67.62 83 SER A CA 1
ATOM 643 C C . SER A 1 83 ? 19.620 -11.794 -35.773 1.00 67.62 83 SER A C 1
ATOM 645 O O . SER A 1 83 ? 19.927 -12.083 -36.930 1.00 67.62 83 SER A O 1
ATOM 647 N N . VAL A 1 84 ? 19.432 -12.735 -34.842 1.00 67.00 84 VAL A N 1
ATOM 648 C CA . VAL A 1 84 ? 19.577 -14.179 -35.109 1.00 67.00 84 VAL A CA 1
ATOM 649 C C . VAL A 1 84 ? 18.516 -14.682 -36.096 1.00 67.00 84 VAL A C 1
ATOM 651 O O . VAL A 1 84 ? 18.833 -15.451 -37.002 1.00 67.00 84 VAL A O 1
ATOM 654 N N . GLN A 1 85 ? 17.267 -14.223 -35.968 1.00 61.41 85 GLN A N 1
ATOM 655 C CA . GLN A 1 85 ? 16.174 -14.610 -36.866 1.00 61.41 85 GLN A CA 1
ATOM 656 C C . GLN A 1 85 ? 16.307 -13.988 -38.266 1.00 61.41 85 GLN A C 1
ATOM 658 O O . GL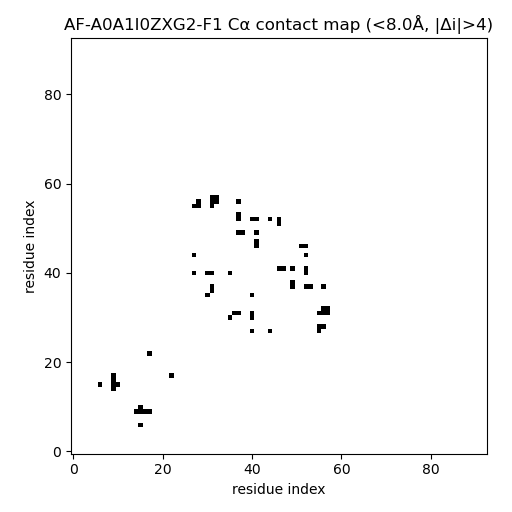N A 1 85 ? 15.894 -14.593 -39.255 1.00 61.41 85 GLN A O 1
ATOM 663 N N . ALA A 1 86 ? 16.911 -12.800 -38.370 1.00 60.88 86 ALA A N 1
ATOM 664 C CA . ALA A 1 86 ? 17.288 -12.222 -39.655 1.00 60.88 86 ALA A CA 1
ATOM 665 C C . ALA A 1 86 ? 18.394 -13.050 -40.329 1.00 60.88 86 ALA A C 1
ATOM 667 O O . ALA A 1 86 ? 18.255 -13.397 -41.497 1.00 60.88 86 ALA A O 1
ATOM 668 N N . ALA A 1 87 ? 19.444 -13.433 -39.595 1.00 60.12 87 ALA A N 1
ATOM 669 C CA . ALA A 1 87 ? 20.558 -14.216 -40.131 1.00 60.12 87 ALA A CA 1
ATOM 670 C C . ALA A 1 87 ? 20.149 -15.633 -40.582 1.00 60.12 87 ALA A C 1
ATOM 672 O O . ALA A 1 87 ? 20.608 -16.100 -41.623 1.00 60.12 87 ALA A O 1
ATOM 673 N N . SER A 1 88 ? 19.249 -16.307 -39.858 1.00 60.66 88 SER A N 1
ATOM 674 C CA . SER A 1 88 ? 18.768 -17.645 -40.238 1.00 60.66 88 SER A CA 1
ATOM 675 C C . SER A 1 88 ? 17.869 -17.647 -41.481 1.00 60.66 88 SER A C 1
ATOM 677 O O . SER A 1 88 ? 17.808 -18.647 -42.192 1.00 60.66 88 SER A O 1
ATOM 679 N N . ARG A 1 89 ? 17.218 -16.520 -41.797 1.00 57.38 89 ARG A N 1
ATOM 680 C CA . ARG A 1 89 ? 16.369 -16.359 -42.990 1.00 57.38 89 ARG A CA 1
ATOM 681 C C . ARG A 1 89 ? 17.167 -16.209 -44.293 1.00 57.38 89 ARG A C 1
ATOM 683 O O . ARG A 1 89 ? 16.595 -16.382 -45.362 1.00 57.38 89 ARG A O 1
ATOM 690 N N . PHE A 1 90 ? 18.469 -15.930 -44.201 1.00 59.31 90 PHE A N 1
ATOM 691 C CA . PHE A 1 90 ? 19.404 -15.888 -45.335 1.00 59.31 90 PHE A CA 1
ATOM 692 C C . PHE A 1 90 ? 20.182 -17.201 -45.541 1.00 59.31 90 PHE A C 1
ATOM 694 O O . PHE A 1 90 ? 21.002 -17.287 -46.449 1.00 59.31 90 PHE A O 1
ATOM 701 N N . LEU A 1 91 ? 19.937 -18.218 -44.707 1.00 58.59 91 LEU A N 1
ATOM 702 C CA . LEU A 1 91 ? 20.677 -19.486 -44.675 1.00 58.59 91 LEU A CA 1
ATOM 703 C C . LEU A 1 91 ? 19.795 -20.710 -44.985 1.00 58.59 91 LEU A C 1
ATOM 705 O O . LEU A 1 91 ? 20.123 -21.827 -44.590 1.00 58.59 91 LEU A O 1
ATOM 709 N N . VAL A 1 92 ? 18.690 -20.513 -45.707 1.00 52.28 92 VAL A N 1
ATOM 710 C CA . VAL A 1 92 ? 17.920 -21.605 -46.323 1.00 52.28 92 VAL A CA 1
ATOM 711 C C . VAL A 1 92 ? 18.111 -21.509 -47.846 1.00 52.28 92 VAL A C 1
ATOM 713 O O . VAL A 1 92 ? 17.902 -20.414 -48.373 1.00 52.28 92 VAL A O 1
ATOM 716 N N . PRO A 1 93 ? 18.566 -22.586 -48.521 1.00 53.38 93 PRO A N 1
ATOM 717 C CA . PRO A 1 93 ? 18.845 -22.600 -49.961 1.00 53.38 93 PRO A CA 1
ATOM 718 C C . PRO A 1 93 ? 17.596 -22.440 -50.835 1.00 53.38 93 PRO A C 1
ATOM 720 O O . PRO A 1 93 ? 16.491 -22.816 -50.379 1.00 53.38 93 PRO A O 1
#

Sequence (93 aa):
MLATSWSELVSRLGYPALVRHGLRHTAFTWMADSGVQLYVLQRVAGHHDPAATARYLYPDHGAVRDAGGAFSAWWDSMGTRSSVQAASRFLVP

Secondary structure (DSSP, 8-state):
-----HHHHHHHTT-TT--HHHHHHHHHHHHHHTT--HHHHHHHHT-SSHHHHHTTS---HHHHHHHHHHHHHHHHHHHHHHHHHHHHTTS--

Nearest PDB structures (foldseek):
  6emy-assembly1_A  TM=8.165E-01  e=2.376E-01  Enterococcus faecalis
  5jk0-assembly1_A  TM=8.304E-01  e=5.952E-01  Helicobacter pylori 26695
  6en0-assembly1_B  TM=7.233E-01  e=3.522E-01  Enterococcus faecalis
  5hxy-assembly4_D  TM=5.928E-01  e=3.298E-01  Thermoplasma acidophilum DSM 1728
  5jk0-assembly1_B  TM=7.511E-01  e=7.246E-01  Helicobacter pylori 26695

Foldseek 3Di:
DPPDPVCVVCVVVVRNVDDPVVVVLVVLLVCQVVPPDLVRSCVVVVPPDSVVSCVSHDPDPVVVVVVVVVVVVVVVVVVVVVVVVVVVVVVDD

Mean pr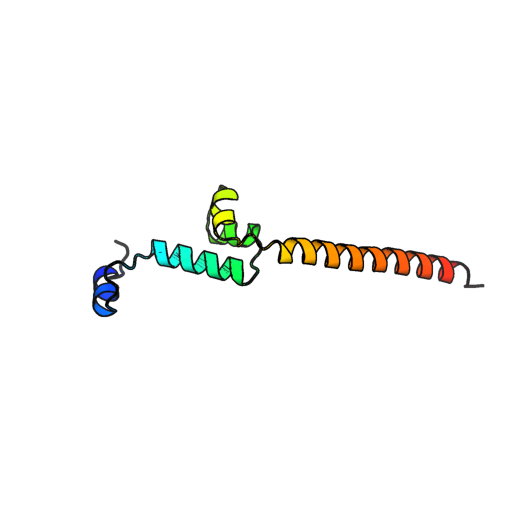edicted aligned error: 8.93 Å